Protein AF-A0A382ZG79-F1 (afdb_monomer_lite)

Radius of gyration: 10.95 Å; chains: 1; bounding box: 33×18×20 Å

Structure (mmCIF, N/CA/C/O backbone):
data_AF-A0A382ZG79-F1
#
_entry.id   AF-A0A382ZG79-F1
#
loop_
_atom_site.group_PDB
_atom_site.id
_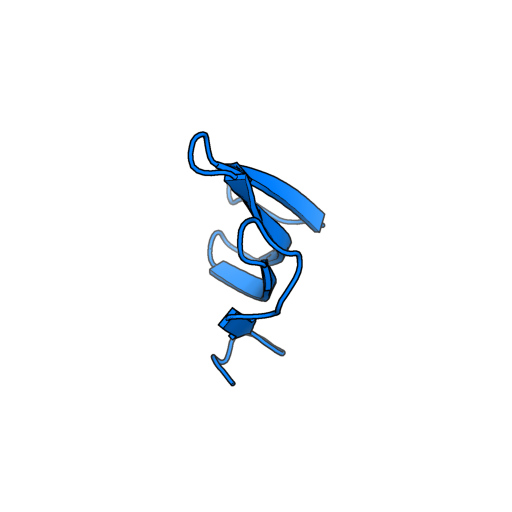atom_site.type_symbol
_atom_site.label_atom_id
_atom_site.label_alt_id
_atom_site.label_comp_id
_atom_site.label_asym_id
_atom_site.label_entity_id
_atom_site.label_seq_id
_atom_site.pdbx_PDB_ins_code
_atom_site.Cartn_x
_atom_site.Cartn_y
_atom_site.Cartn_z
_atom_site.occupancy
_atom_site.B_iso_or_equiv
_atom_site.auth_seq_id
_atom_site.auth_comp_id
_atom_site.auth_asym_id
_atom_site.auth_atom_id
_atom_site.pdbx_PDB_model_num
ATOM 1 N N . ASP A 1 1 ? 20.417 4.407 -4.864 1.00 52.09 1 ASP A N 1
ATOM 2 C CA . ASP A 1 1 ? 19.131 3.750 -5.180 1.00 52.09 1 ASP A CA 1
ATOM 3 C C . ASP A 1 1 ? 18.272 3.567 -3.938 1.00 52.09 1 ASP A C 1
ATOM 5 O O . ASP A 1 1 ? 18.599 2.749 -3.095 1.00 52.09 1 ASP A O 1
ATOM 9 N N . GLY A 1 2 ? 17.207 4.359 -3.792 1.00 62.72 2 GLY A N 1
ATOM 10 C CA . GLY A 1 2 ? 16.289 4.326 -2.638 1.00 62.72 2 GLY A CA 1
ATOM 11 C C . GLY A 1 2 ? 14.917 3.739 -2.970 1.00 62.72 2 GLY A C 1
ATOM 12 O O . GLY A 1 2 ? 13.910 4.169 -2.414 1.00 62.72 2 GLY A O 1
ATOM 13 N N . LYS A 1 3 ? 14.842 2.829 -3.948 1.00 73.25 3 LYS A N 1
ATOM 14 C CA . LYS A 1 3 ? 13.572 2.199 -4.318 1.00 73.25 3 LYS A CA 1
ATOM 15 C C . LYS A 1 3 ? 13.072 1.357 -3.138 1.00 73.25 3 LYS A C 1
ATOM 17 O O . LYS A 1 3 ? 13.857 0.669 -2.492 1.00 73.25 3 LYS A O 1
ATOM 22 N N . GLN A 1 4 ? 11.773 1.389 -2.858 1.00 74.12 4 GLN A N 1
ATOM 23 C CA . GLN A 1 4 ? 11.174 0.515 -1.858 1.00 74.12 4 GLN A CA 1
ATOM 24 C C . GLN A 1 4 ? 11.220 -0.926 -2.361 1.00 74.12 4 GLN A C 1
ATOM 26 O O . GLN A 1 4 ? 10.640 -1.272 -3.397 1.00 74.12 4 GLN A O 1
ATOM 31 N N . HIS A 1 5 ? 11.936 -1.746 -1.603 1.00 85.94 5 HIS A N 1
ATOM 32 C CA . HIS A 1 5 ? 12.032 -3.183 -1.765 1.00 85.94 5 HIS A CA 1
ATOM 33 C C . HIS A 1 5 ? 11.789 -3.835 -0.409 1.00 85.94 5 HIS A C 1
ATOM 35 O O . HIS A 1 5 ? 12.332 -3.383 0.598 1.00 85.94 5 HIS A O 1
ATOM 41 N N . GLY A 1 6 ? 10.996 -4.901 -0.391 1.00 88.19 6 GLY A N 1
ATOM 42 C CA . GLY A 1 6 ? 10.766 -5.703 0.805 1.00 88.19 6 GLY A CA 1
ATOM 43 C C . GLY A 1 6 ? 9.298 -5.842 1.173 1.00 88.19 6 GLY A C 1
ATOM 44 O O . GLY A 1 6 ? 8.396 -5.410 0.452 1.00 88.19 6 GLY A O 1
ATOM 45 N N . GLN A 1 7 ? 9.073 -6.509 2.299 1.00 91.88 7 GLN A N 1
ATOM 46 C CA . GLN A 1 7 ? 7.745 -6.781 2.833 1.00 91.88 7 GLN A CA 1
ATOM 47 C C . GLN A 1 7 ? 7.341 -5.684 3.812 1.00 91.88 7 GLN A C 1
ATOM 49 O O . GLN A 1 7 ? 8.153 -5.218 4.609 1.00 91.88 7 GLN A O 1
ATOM 54 N N . GLY A 1 8 ? 6.078 -5.279 3.759 1.00 89.75 8 GLY A N 1
ATOM 55 C CA . GLY A 1 8 ? 5.552 -4.231 4.613 1.00 89.75 8 GLY A CA 1
ATOM 56 C C . GLY A 1 8 ? 4.054 -4.351 4.832 1.00 89.75 8 GLY A C 1
ATOM 57 O O . GLY A 1 8 ? 3.326 -4.993 4.070 1.00 89.75 8 GLY A O 1
ATOM 58 N N . THR A 1 9 ? 3.605 -3.704 5.902 1.00 92.12 9 THR A N 1
ATOM 59 C CA . THR A 1 9 ? 2.190 -3.460 6.163 1.00 92.12 9 THR A CA 1
ATOM 60 C C . THR A 1 9 ? 1.966 -1.962 6.241 1.00 92.12 9 THR A C 1
ATOM 62 O O . THR A 1 9 ? 2.607 -1.282 7.037 1.00 92.12 9 THR A O 1
ATOM 65 N N . PHE A 1 10 ? 1.059 -1.451 5.417 1.00 89.44 10 PHE A N 1
ATOM 66 C CA . PHE A 1 10 ? 0.612 -0.069 5.471 1.00 89.44 10 PHE A CA 1
ATOM 67 C C . PHE A 1 10 ? -0.821 -0.034 5.986 1.00 89.44 10 PHE A C 1
ATOM 69 O O . PHE A 1 10 ? -1.715 -0.615 5.370 1.00 89.44 10 PHE A O 1
ATOM 76 N N . THR A 1 11 ? -1.042 0.643 7.106 1.00 92.69 11 THR A N 1
ATOM 77 C CA . THR A 1 11 ? -2.375 0.828 7.685 1.00 92.69 11 THR A CA 1
ATOM 78 C C . THR A 1 11 ? -2.851 2.236 7.372 1.00 92.69 11 THR A C 1
ATOM 80 O O . THR A 1 11 ? -2.178 3.213 7.692 1.00 92.69 11 THR A O 1
ATOM 83 N N . PHE A 1 12 ? -4.012 2.340 6.738 1.00 90.31 12 PHE A N 1
ATOM 84 C CA . PHE A 1 12 ? -4.649 3.610 6.424 1.00 90.31 12 PHE A CA 1
ATOM 85 C C . PHE A 1 12 ? -5.484 4.090 7.613 1.00 90.31 12 PHE A C 1
ATOM 87 O O . PHE A 1 12 ? -6.016 3.293 8.387 1.00 90.31 12 PHE A O 1
ATOM 94 N N . THR A 1 13 ? -5.661 5.405 7.726 1.00 93.44 13 THR A N 1
ATOM 95 C CA . THR A 1 13 ? -6.503 6.028 8.763 1.00 93.44 13 THR A CA 1
ATOM 96 C C . THR A 1 13 ? -7.984 5.650 8.649 1.00 93.44 13 THR A C 1
ATOM 98 O O . THR A 1 13 ? -8.718 5.748 9.625 1.00 93.44 13 THR A O 1
ATOM 101 N N . ASP A 1 14 ? -8.423 5.171 7.482 1.00 91.31 14 ASP A N 1
ATOM 102 C CA . ASP A 1 14 ? -9.779 4.661 7.239 1.00 91.31 14 ASP A CA 1
ATOM 103 C C . ASP A 1 14 ? -9.988 3.189 7.659 1.00 91.31 14 ASP A C 1
ATOM 105 O O . ASP A 1 14 ? -11.083 2.638 7.497 1.00 91.31 14 ASP A O 1
ATOM 109 N N . GLY A 1 15 ? -8.948 2.545 8.198 1.00 92.06 15 GLY A N 1
ATOM 110 C CA . GLY A 1 15 ? -8.968 1.159 8.663 1.00 92.06 15 GLY A CA 1
ATOM 111 C C . GLY A 1 15 ? -8.646 0.118 7.590 1.00 92.06 15 GLY A C 1
ATOM 112 O O . GLY A 1 15 ? -8.589 -1.071 7.903 1.00 92.06 15 GLY A O 1
ATOM 113 N N . ARG A 1 16 ? -8.410 0.516 6.334 1.00 94.31 16 ARG A N 1
ATOM 114 C CA . ARG A 1 16 ? -7.852 -0.391 5.325 1.00 94.31 16 ARG A CA 1
ATOM 115 C C . ARG A 1 16 ? -6.402 -0.720 5.664 1.00 94.31 16 ARG A C 1
ATOM 117 O O . ARG A 1 16 ? -5.685 0.089 6.252 1.00 94.31 16 ARG A O 1
ATOM 124 N N . LYS A 1 17 ? -5.939 -1.893 5.242 1.00 94.75 17 LYS A N 1
ATOM 125 C CA . LYS A 1 17 ? -4.526 -2.277 5.359 1.00 94.75 17 LYS A CA 1
ATOM 126 C C . LYS A 1 17 ? -4.021 -2.897 4.067 1.00 94.75 17 LYS A C 1
ATOM 128 O O . LYS A 1 17 ? -4.712 -3.704 3.452 1.00 94.75 17 LYS A O 1
ATOM 133 N N . TRP A 1 18 ? -2.818 -2.532 3.654 1.00 92.50 18 TRP A N 1
ATOM 134 C CA . TRP A 1 18 ? -2.080 -3.200 2.590 1.00 92.50 18 TRP A CA 1
ATOM 135 C C . TRP A 1 18 ? -0.998 -4.045 3.226 1.00 92.50 18 TRP A C 1
ATOM 137 O O . TRP A 1 18 ? -0.158 -3.509 3.936 1.00 92.50 18 TRP A O 1
ATOM 147 N N . VAL A 1 19 ? -1.013 -5.347 2.981 1.00 93.88 19 VAL A N 1
ATOM 148 C CA . VAL A 1 19 ? 0.014 -6.266 3.481 1.00 93.88 19 VAL A CA 1
ATOM 149 C C . VAL A 1 19 ? 0.649 -6.936 2.284 1.00 93.88 19 VAL A C 1
ATOM 151 O O . VAL A 1 19 ? -0.064 -7.512 1.458 1.00 93.88 19 VAL A O 1
ATOM 154 N N . GLY A 1 20 ? 1.971 -6.852 2.168 1.00 93.56 20 GLY A N 1
ATOM 155 C CA . GLY A 1 20 ? 2.647 -7.514 1.067 1.00 93.56 20 GLY A CA 1
ATOM 156 C C . GLY A 1 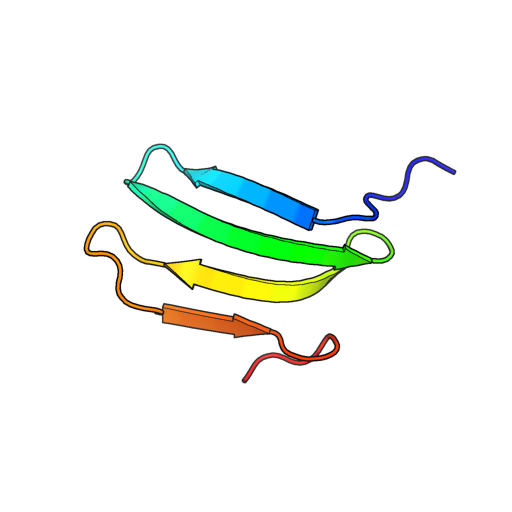20 ? 4.050 -7.045 0.747 1.00 93.56 20 GLY A C 1
ATOM 157 O O . GLY A 1 20 ? 4.685 -6.326 1.510 1.00 93.56 20 GLY A O 1
ATOM 158 N N . GLU A 1 21 ? 4.524 -7.489 -0.411 1.00 94.12 21 GLU A N 1
ATOM 159 C CA . GLU A 1 21 ? 5.870 -7.232 -0.913 1.00 94.12 21 GLU A CA 1
ATOM 160 C C . GLU A 1 21 ? 5.865 -6.174 -2.017 1.00 94.12 21 GLU A C 1
ATOM 162 O O . GLU A 1 21 ? 5.094 -6.268 -2.979 1.00 94.12 21 GLU A O 1
ATOM 167 N N . PHE A 1 22 ? 6.781 -5.214 -1.902 1.00 89.62 22 PHE A N 1
ATOM 168 C CA . PHE A 1 22 ? 7.096 -4.231 -2.928 1.00 89.62 22 PHE A CA 1
ATOM 169 C C . PHE A 1 22 ? 8.454 -4.541 -3.553 1.00 89.62 22 PHE A C 1
ATOM 171 O O . PHE A 1 22 ? 9.404 -4.932 -2.872 1.00 89.62 22 PHE A O 1
ATOM 178 N N . ARG A 1 23 ? 8.551 -4.349 -4.866 1.00 89.56 23 ARG A N 1
ATOM 179 C CA . ARG A 1 23 ? 9.799 -4.422 -5.623 1.00 89.56 23 ARG A CA 1
ATOM 180 C C . ARG A 1 23 ? 9.875 -3.211 -6.527 1.00 89.56 23 ARG A C 1
ATOM 182 O O . ARG A 1 23 ? 8.948 -2.962 -7.289 1.00 89.56 23 ARG A O 1
ATOM 189 N N . GLU A 1 24 ? 10.964 -2.460 -6.447 1.00 88.00 24 GLU A N 1
ATOM 190 C CA . GLU A 1 24 ? 11.192 -1.281 -7.285 1.00 88.00 24 GLU A CA 1
ATOM 191 C C . GLU A 1 24 ? 10.064 -0.233 -7.203 1.00 88.00 24 GLU A C 1
ATOM 193 O O . GLU A 1 24 ? 9.646 0.311 -8.224 1.00 88.00 24 GLU A O 1
ATOM 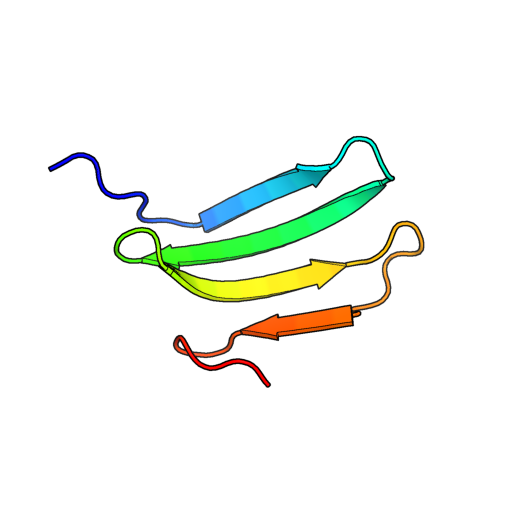198 N N . ASN A 1 25 ? 9.541 0.039 -6.000 1.00 84.50 25 ASN A N 1
ATOM 199 C CA . ASN A 1 25 ? 8.355 0.888 -5.776 1.00 84.50 25 ASN A CA 1
ATOM 200 C C . ASN A 1 25 ? 7.047 0.367 -6.411 1.00 84.50 25 ASN A C 1
ATOM 202 O O . ASN A 1 25 ? 6.066 1.108 -6.488 1.00 84.50 25 ASN A O 1
ATOM 206 N N . LYS A 1 26 ? 6.995 -0.891 -6.863 1.00 87.88 26 LYS A N 1
ATOM 207 C CA . LYS A 1 26 ? 5.786 -1.518 -7.414 1.00 87.88 26 LYS A CA 1
ATOM 208 C C . LYS A 1 26 ? 5.270 -2.628 -6.497 1.00 87.88 26 LYS A C 1
ATOM 210 O O . LYS A 1 26 ? 6.076 -3.362 -5.921 1.00 87.88 26 LYS A O 1
ATOM 215 N N . PRO A 1 27 ? 3.943 -2.793 -6.368 1.00 88.81 27 PRO A N 1
ATOM 216 C CA . PRO A 1 27 ? 3.370 -3.923 -5.649 1.00 88.81 27 PRO A CA 1
ATOM 217 C C . PRO A 1 27 ? 3.699 -5.222 -6.389 1.00 88.81 27 PRO A C 1
ATOM 219 O O . PRO A 1 27 ? 3.386 -5.355 -7.569 1.00 88.81 27 PRO A O 1
ATOM 222 N N . TRP A 1 28 ? 4.330 -6.175 -5.705 1.00 92.69 28 TRP A N 1
ATOM 223 C CA . TRP A 1 28 ? 4.650 -7.495 -6.251 1.00 92.69 28 TRP A CA 1
ATOM 224 C C . TRP A 1 28 ? 3.657 -8.541 -5.746 1.00 92.69 28 TRP A C 1
ATOM 226 O O . TRP A 1 28 ? 2.914 -9.116 -6.537 1.00 92.69 28 TRP A O 1
ATOM 236 N N . ASN A 1 29 ? 3.590 -8.714 -4.425 1.00 93.69 29 ASN 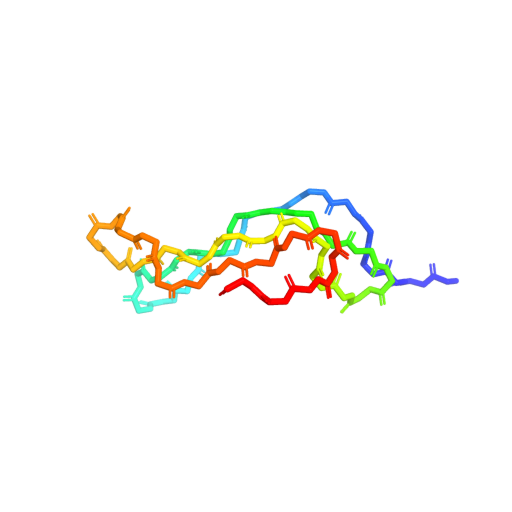A N 1
ATOM 237 C CA . ASN A 1 29 ? 2.667 -9.622 -3.745 1.00 93.69 29 ASN A CA 1
ATOM 238 C C . ASN A 1 29 ? 1.900 -8.848 -2.672 1.00 93.69 29 ASN A C 1
ATOM 240 O O . ASN A 1 29 ? 2.229 -8.951 -1.494 1.00 93.69 29 ASN A O 1
ATOM 244 N N . LEU A 1 30 ? 0.929 -8.026 -3.073 1.00 94.06 30 LEU A N 1
ATOM 245 C CA . LEU A 1 30 ? 0.217 -7.099 -2.187 1.00 94.06 30 LEU A CA 1
ATOM 246 C C . LEU A 1 30 ? -1.241 -7.515 -2.016 1.00 94.06 30 LEU A C 1
ATOM 248 O O . LEU A 1 30 ? -1.908 -7.813 -2.995 1.00 94.06 30 LEU A O 1
ATOM 252 N N . SER A 1 31 ? -1.760 -7.498 -0.793 1.00 95.25 31 SER A N 1
ATOM 253 C CA . SER A 1 31 ? -3.181 -7.708 -0.501 1.00 95.25 31 SER A CA 1
ATOM 254 C C . SER A 1 31 ? -3.741 -6.499 0.239 1.00 95.25 31 SER A C 1
ATOM 256 O O . SER A 1 31 ? -3.253 -6.136 1.309 1.00 95.25 31 SER A O 1
ATOM 258 N N . LEU A 1 32 ? -4.764 -5.871 -0.335 1.00 93.31 32 LEU A N 1
ATOM 259 C CA . LEU A 1 32 ? -5.563 -4.833 0.302 1.00 93.31 32 LEU A CA 1
ATOM 260 C C . LEU A 1 32 ? -6.715 -5.490 1.048 1.00 93.31 32 LEU A C 1
ATOM 262 O O . LEU A 1 32 ? -7.590 -6.106 0.437 1.00 93.31 32 LEU A O 1
ATOM 266 N N . PHE A 1 33 ? -6.740 -5.273 2.352 1.00 94.31 33 PHE A N 1
ATOM 267 C CA . PHE A 1 33 ? -7.844 -5.632 3.215 1.00 94.31 33 PHE A CA 1
ATOM 268 C C . PHE A 1 33 ? -8.676 -4.392 3.528 1.00 94.31 33 PHE A C 1
ATOM 270 O O . PHE A 1 33 ? -8.143 -3.297 3.740 1.00 94.31 33 PHE A O 1
ATOM 277 N N . ASP A 1 34 ? -9.988 -4.570 3.575 1.00 93.19 34 ASP A N 1
ATOM 278 C CA . ASP A 1 34 ? -10.902 -3.574 4.110 1.00 93.19 34 ASP A CA 1
ATOM 279 C C . ASP A 1 34 ? -10.828 -3.511 5.651 1.00 93.19 34 ASP A C 1
ATOM 281 O O . ASP A 1 34 ? -10.185 -4.337 6.307 1.00 93.19 34 ASP A O 1
ATOM 285 N N . LYS A 1 35 ? -11.535 -2.543 6.246 1.00 92.69 35 LYS A N 1
ATOM 286 C CA . LYS A 1 35 ? -11.648 -2.399 7.709 1.00 92.69 35 LYS A CA 1
ATOM 287 C C . LYS A 1 35 ? -12.285 -3.601 8.423 1.00 92.69 35 LYS A C 1
ATOM 289 O O . LYS A 1 35 ? -12.239 -3.674 9.644 1.00 92.69 35 LYS A O 1
ATOM 294 N N . LYS A 1 36 ? -12.927 -4.507 7.679 1.00 90.81 36 LYS A N 1
ATOM 295 C CA . LYS A 1 36 ? -13.553 -5.735 8.185 1.00 90.81 36 LYS A CA 1
ATOM 296 C C . LYS A 1 36 ? -12.630 -6.953 8.042 1.00 90.81 36 LYS A C 1
ATOM 298 O O . LYS A 1 36 ? -12.965 -8.016 8.549 1.00 90.81 36 LYS A O 1
ATOM 303 N N . GLY A 1 37 ? -11.479 -6.807 7.383 1.00 89.00 37 GLY A N 1
ATOM 304 C CA . GLY A 1 37 ? -10.534 -7.887 7.114 1.00 89.00 37 GLY A CA 1
ATOM 305 C C . GLY A 1 37 ? -10.785 -8.658 5.815 1.00 89.00 37 GLY A C 1
ATOM 306 O O . GLY A 1 37 ? -10.094 -9.647 5.582 1.00 89.00 37 GLY A O 1
ATOM 307 N N . ASN A 1 38 ? -11.707 -8.226 4.951 1.00 92.94 38 ASN A N 1
ATOM 308 C CA . ASN A 1 38 ? -11.924 -8.853 3.645 1.00 92.94 38 ASN A CA 1
ATOM 309 C C . ASN A 1 38 ? -10.915 -8.342 2.620 1.00 92.94 38 ASN A C 1
ATOM 311 O O . ASN A 1 38 ? -10.607 -7.151 2.582 1.00 92.94 38 ASN A O 1
ATOM 315 N N . ILE A 1 39 ? -10.451 -9.226 1.740 1.00 91.31 39 ILE A N 1
ATOM 316 C CA . ILE A 1 39 ? -9.551 -8.856 0.646 1.00 91.31 39 ILE A CA 1
ATOM 317 C C . ILE A 1 39 ? -10.371 -8.178 -0.453 1.00 91.31 39 ILE A C 1
ATOM 319 O O . ILE A 1 39 ? -11.229 -8.802 -1.068 1.00 91.31 39 ILE A O 1
ATOM 323 N N . ASN A 1 40 ? -10.091 -6.901 -0.701 1.00 90.00 40 ASN A N 1
ATOM 324 C CA . ASN A 1 40 ? -10.723 -6.128 -1.771 1.00 90.00 40 ASN A CA 1
ATOM 325 C C . ASN A 1 40 ? -9.863 -6.138 -3.048 1.00 90.00 40 ASN A C 1
ATOM 327 O O . ASN A 1 40 ? -10.378 -6.125 -4.160 1.00 90.00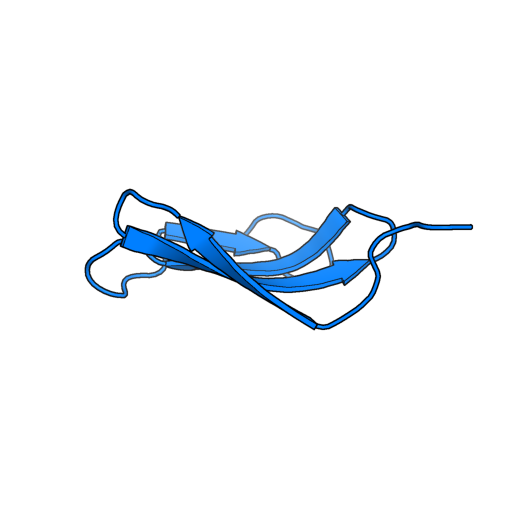 40 ASN A O 1
ATOM 331 N N . MET A 1 41 ? -8.534 -6.189 -2.909 1.00 91.12 41 MET A N 1
ATOM 332 C CA . MET A 1 41 ? -7.628 -6.209 -4.060 1.00 91.12 41 MET A CA 1
ATOM 333 C C . MET A 1 41 ? -6.375 -7.016 -3.766 1.00 91.12 41 MET A C 1
ATOM 335 O O . MET A 1 41 ? -5.846 -6.954 -2.657 1.00 91.12 41 MET A O 1
ATOM 339 N N . LYS A 1 42 ? -5.876 -7.737 -4.771 1.00 94.06 42 LYS A N 1
ATOM 340 C CA . LYS A 1 42 ? -4.628 -8.485 -4.671 1.00 94.06 42 LYS A CA 1
ATOM 341 C C . LYS A 1 42 ? -3.752 -8.243 -5.895 1.00 94.06 42 LYS A C 1
ATOM 343 O O . LYS A 1 42 ? -4.240 -8.201 -7.019 1.00 94.06 42 LYS A O 1
ATOM 348 N N . TRP A 1 43 ? -2.455 -8.118 -5.665 1.00 93.62 43 TRP A N 1
ATOM 349 C CA . TRP A 1 43 ? -1.412 -8.224 -6.671 1.00 93.62 43 TRP A CA 1
ATOM 350 C C . TRP A 1 43 ? -0.625 -9.498 -6.411 1.00 93.62 43 TRP A C 1
ATOM 352 O O . TRP A 1 43 ? -0.235 -9.760 -5.273 1.00 93.62 43 TRP A O 1
ATOM 362 N N . VAL A 1 44 ? -0.406 -10.281 -7.460 1.00 92.19 44 VAL A N 1
ATOM 363 C CA . VAL A 1 44 ? 0.407 -11.496 -7.438 1.00 92.19 44 VAL A CA 1
ATOM 364 C C . VAL A 1 44 ? 1.423 -11.392 -8.561 1.00 92.19 44 VAL A C 1
ATOM 366 O O . VAL A 1 44 ? 1.055 -11.165 -9.715 1.00 92.19 44 VAL A O 1
ATOM 369 N N . ASN A 1 45 ? 2.705 -11.541 -8.234 1.00 91.25 45 ASN A N 1
ATOM 370 C CA . ASN A 1 45 ? 3.811 -11.418 -9.187 1.00 91.25 45 ASN A CA 1
ATOM 371 C C . ASN A 1 45 ? 3.755 -10.131 -10.035 1.00 91.25 45 ASN A C 1
ATOM 373 O O . ASN A 1 45 ? 3.971 -10.146 -11.248 1.00 91.25 45 ASN A O 1
ATOM 377 N N . GLY A 1 46 ? 3.390 -9.014 -9.402 1.00 89.00 46 GLY A N 1
ATOM 378 C CA . GLY A 1 46 ? 3.314 -7.707 -10.054 1.00 89.00 46 GLY A CA 1
ATOM 379 C C . GLY A 1 46 ? 2.061 -7.473 -10.898 1.00 89.00 46 GLY A C 1
ATOM 380 O O . GLY A 1 46 ? 1.937 -6.412 -11.510 1.00 89.00 46 GLY A O 1
ATOM 381 N N . LYS A 1 47 ? 1.119 -8.423 -10.938 1.00 89.19 47 LYS A N 1
ATOM 382 C CA . LYS A 1 47 ? -0.137 -8.303 -11.690 1.00 89.19 47 LYS A CA 1
ATOM 383 C C . LYS A 1 47 ? -1.324 -8.256 -10.742 1.00 89.19 47 LYS A C 1
ATOM 385 O O . LYS A 1 47 ? -1.413 -9.061 -9.819 1.00 89.19 47 LYS A O 1
ATOM 390 N N . LYS A 1 48 ? -2.236 -7.311 -10.974 1.00 88.38 48 LYS A N 1
ATOM 391 C CA . LYS A 1 48 ? -3.517 -7.259 -10.266 1.00 88.38 48 LYS A CA 1
ATOM 392 C C . LYS A 1 48 ? -4.341 -8.498 -10.643 1.00 88.38 48 LYS A C 1
ATOM 394 O O . LYS A 1 48 ? -4.429 -8.811 -11.830 1.00 88.38 48 LYS A O 1
ATOM 399 N N . GLN A 1 49 ? -4.884 -9.176 -9.638 1.00 86.50 49 GLN A N 1
ATOM 400 C CA . GLN A 1 49 ? -5.774 -10.331 -9.764 1.00 86.50 49 GLN A CA 1
ATOM 401 C C . GLN A 1 49 ? -7.238 -9.901 -9.654 1.00 86.50 49 GLN A C 1
ATOM 403 O O . GLN A 1 49 ? -7.507 -8.906 -8.937 1.00 86.50 49 GLN A O 1
#

Foldseek 3Di:
DPFDFDWDWDADPQQKIKGATDDRVAGQFIFIAHNVRDTPWTHHRRRTD

Sequence (49 aa):
DGKQHGQGTFTFTDGRKWVGEFRENKPWNLSLFDKKGNINMKWVNGKKQ

Organism: NCBI:txid408172

Secondary structure (DSSP, 8-state):
-----EEEEEE-TTS-EEEEEEETTEEEEEEEEPTTS-EEEEEETTEE-

pLDDT: mean 89.17, std 7.88, range [52.09, 95.25]

=== Feature glossary ===
Annotated list of the representations used here:

Nearest PDB structures. The Foldseek neighbor list gives the closest experimentally determined structures in the PDB, ranked by structural alignment. TM-score near 1 means near-identical fold; near 0.3 means only rough topology match. This is how one finds what a novel AlphaFold prediction most resembles in the solved-structure universe.

Foldseek 3Di. Foldseek's 3Di representation compresses backbone geometry into a per-residue letter drawn from a learned twenty-state alphabet. It captures the tertiary interaction pattern around each residue — which residues are packed against it in space, regardless of where they are in sequence.

Radius of gyration, Cα contacts, bounding box. Radius of gyration (Rg) is the root-mean-square distance of Cα atoms from their centroid — a single number for overall size and compactness. A globular domain of N residues has Rg ≈ 2.2·N^0.38 Å; an extended or disordered chain has a much larger Rg. The Cα contact count is the number of residue pairs whose Cα atoms are within 8 Å and are more than four positions apart in sequence — a standard proxy for tertiary packing density. The bounding box is the smallest axis-aligned box enclosing all Cα atoms.

InterPro / GO / CATH / organism. The annotation block draws on four external resources. InterPro: which protein families and domains the sequence belongs to. GO: standardized terms for what the protein does, what process it participates in, and where in the cell it acts. CATH: which structural fold it has in the CATH hierarchy. Organism: the species of origin.

mmCIF coordinates. The mmCIF b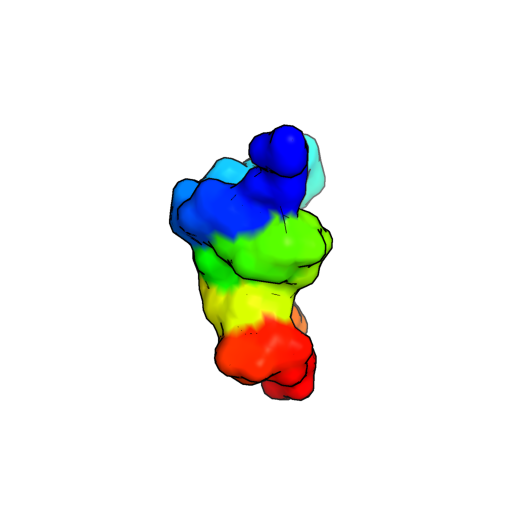lock holds the 3D Cartesian coordinates of each backbone atom (N, Cα, C, O) in ångströms. mmCIF is the PDB's canonical archive format — a tagged-loop text representation of the atomic model.

pLDDT. pLDDT is the predicted lDDT-Cα score: AlphaFold's confidence that the local environment of each residue (all inter-atomic distances within 15 Å) is correctly placed. It is a per-residue number between 0 and 100, with higher meaning more reliable.

Backbone torsions (φ/ψ). φ (phi) and ψ (psi) are the two rotatable backbone dihedrals per residue: φ is the C(i-1)–N–Cα–C torsion, ψ is the N–Cα–C–N(i+1) torsion, both in degrees on (−180°, 180°]. α-helical residues cluster near (−60°, −45°); β-strand residues near (−120°, +130°). A Ramachandran plot is simply a scatter of (φ, ψ) for every residue.

B-factor. For experimental (PDB) structures, the B-factor (temperature factor) quantifies the positional spread of each atom in the crystal — a combination of thermal vibration and static disorder — in units of Å². High B-factors mark flexible loops or poorly resolved regions; low B-factors mark the rigid, well-ordered core.

Secondary structure (3-state, P-SEA). SS3 is a coarse helix/strand/coil call (letters a/b/c) made by the P-SEA algorithm from inter-Cα distances and dihedrals. It is less detailed than DSSP but needs only Cα positions.

Predicted aligned error. Predicted aligned error is AlphaFold's pairwise confidence. Unlike pLDDT (per-residue), PAE is per-residue-pair and captures whether two parts of the structure are correctly placed relative to each other. Units are ångströms of expected positional error.

Solvent-accessible surface area. Solvent-accessible surface area (SASA) is the area in Å² traced out by the centre of a 1.4 Å probe sphere (a water molecule) rolled over the protein's van der Waals surface (Shrake–Rupley / Lee–Richards construction). Buried residues have near-zero SASA; fully exposed residues can exceed 200 Å². The total SASA scales roughly with the number of surface residues.

Secondary structure (8-state, DSSP). The SS8 string is DSSP's per-residue secondary-structure call. α-helix (H) means an i→i+4 H-bond ladder; β-strand (E) means the residue participates in a β-sheet; 3₁₀ (G) and π (I) are tighter and wider helices; T/S are turns/bends; '-' is loop.

Rendered structure images. Structure images are PyMOL renders from six orthogonal camera directions. Cartoon representation draws helices as coils and strands as arrows; sticks shows the backbone as bonds; surface shows the solvent-excluded envelope. Rainbow coloring maps sequence position to hue (blue→red, N→C); chain coloring assigns a distinct color per polypeptide.

Sequence. The amino-acid sequence is the protein's primary structure: the linear order of residues from the N-terminus to the C-terminus, written in one-letter code. Everything else here — the 3D coordinates, the secondary structure, the domain annotations — is ultimately a consequence of this string.

Contact-map, Ramachandran, and PAE plots. Three diagnostic plots accompany the record. The Cα contact map visualizes the tertiary structure as a 2D adjacency matrix (8 Å cutoff, sequence-local contacts suppressed). The Ramachandran plot shows the distribution of backbone (φ, ψ) torsions, with points in the α and β basins reflecting secondary structure content. The PAE plot shows AlphaFold's inter-residue confidence as a color matrix.